Protein AF-A0A524B7B3-F1 (afdb_monomer)

Secondary structure (DSSP, 8-state):
-HHHHHSS-HHHHHHHHHTTTTS-HHHHHHHHHHHHHHHHHHHHHHHTT-S-HHHHHHHHHHHHHHHHHHHHHHHHHHHH--

Solvent-accessible surface area (backbone atoms only — not comparable to full-atom values): 4492 Å² total; per-residue (Å²): 113,72,64,74,76,52,68,71,45,73,65,52,54,48,52,61,54,52,71,47,67,84,45,57,72,69,54,42,46,53,52,46,29,51,49,26,46,52,49,20,51,50,30,45,60,53,29,79,74,52,90,51,65,74,58,30,56,52,28,49,51,51,19,53,52,26,42,52,53,19,54,53,43,52,53,54,52,53,64,67,77,102

Structure (mmCIF, N/CA/C/O backbone):
data_AF-A0A524B7B3-F1
#
_entry.id   AF-A0A524B7B3-F1
#
loop_
_atom_site.group_PDB
_atom_site.id
_atom_site.type_symbol
_atom_site.label_atom_id
_atom_site.label_alt_id
_atom_site.label_comp_id
_atom_site.label_asym_id
_atom_site.label_entity_id
_atom_site.label_seq_id
_atom_site.pdbx_PDB_ins_code
_atom_site.Cartn_x
_atom_site.Cartn_y
_atom_site.Cartn_z
_atom_site.occupancy
_atom_site.B_iso_or_equiv
_atom_site.auth_seq_id
_atom_site.auth_comp_id
_atom_site.auth_asym_id
_atom_site.auth_atom_id
_atom_site.pdbx_PDB_model_num
ATOM 1 N N . MET A 1 1 ? -11.486 23.137 9.997 1.00 56.28 1 MET A N 1
ATOM 2 C CA . MET A 1 1 ? -10.513 22.027 10.162 1.00 56.28 1 MET A CA 1
ATOM 3 C C . MET A 1 1 ? -10.217 21.318 8.838 1.00 56.28 1 MET A C 1
ATOM 5 O O . MET A 1 1 ? -9.051 21.225 8.494 1.00 56.28 1 MET A O 1
ATOM 9 N N . ARG A 1 2 ? -11.232 20.917 8.048 1.00 55.84 2 ARG A N 1
ATOM 10 C CA . ARG A 1 2 ? -11.050 20.416 6.664 1.00 55.84 2 ARG A CA 1
ATOM 11 C C . ARG A 1 2 ? -10.301 21.403 5.753 1.00 55.84 2 ARG A C 1
ATOM 13 O O . ARG A 1 2 ? -9.359 20.999 5.094 1.00 55.84 2 ARG A O 1
ATOM 20 N N . GLU A 1 3 ? -10.652 22.690 5.810 1.00 51.59 3 GLU A N 1
ATOM 21 C CA . GLU A 1 3 ? -10.014 23.745 4.998 1.00 51.59 3 GLU A CA 1
ATOM 22 C C . GLU A 1 3 ? -8.514 23.936 5.274 1.00 51.59 3 GLU A C 1
ATOM 24 O O . GLU A 1 3 ? -7.748 24.209 4.356 1.00 51.59 3 GLU A O 1
ATOM 29 N N . ALA A 1 4 ? -8.073 23.738 6.520 1.00 59.62 4 ALA A N 1
ATOM 30 C CA . ALA A 1 4 ? -6.667 23.882 6.902 1.00 59.62 4 ALA A CA 1
ATOM 31 C C . ALA A 1 4 ? -5.788 22.730 6.377 1.00 59.62 4 ALA A C 1
ATOM 33 O O . ALA A 1 4 ? -4.603 22.930 6.136 1.00 59.62 4 ALA A O 1
ATOM 34 N N . LEU A 1 5 ? -6.373 21.543 6.164 1.00 56.12 5 LEU A N 1
ATOM 35 C CA . LEU A 1 5 ? -5.704 20.402 5.523 1.00 56.12 5 LEU A CA 1
ATOM 36 C C . LEU A 1 5 ? -5.650 20.552 3.998 1.00 56.12 5 LEU A C 1
ATOM 38 O O . LEU A 1 5 ? -4.823 19.920 3.350 1.00 56.12 5 LEU A O 1
ATOM 42 N N . THR A 1 6 ? -6.533 21.376 3.428 1.00 54.91 6 THR A N 1
ATOM 43 C CA . THR A 1 6 ? -6.678 21.544 1.981 1.00 54.91 6 THR A CA 1
ATOM 44 C C . THR A 1 6 ? -6.040 22.816 1.416 1.00 54.91 6 THR A C 1
ATOM 46 O O . THR A 1 6 ? -6.061 23.021 0.206 1.00 54.91 6 THR A O 1
ATOM 49 N N . ALA A 1 7 ? -5.498 23.686 2.269 1.00 57.97 7 ALA A N 1
ATOM 50 C CA . ALA A 1 7 ? -4.980 24.993 1.865 1.00 57.97 7 ALA A CA 1
ATOM 51 C C . ALA A 1 7 ? -3.728 24.947 0.955 1.00 57.97 7 ALA A C 1
ATOM 53 O O . ALA A 1 7 ? -3.622 25.819 0.096 1.00 57.97 7 ALA A O 1
ATOM 54 N N . PRO A 1 8 ? -2.816 23.958 1.049 1.00 59.09 8 PRO A N 1
ATOM 55 C CA . PRO A 1 8 ? -1.712 23.819 0.105 1.00 59.09 8 PRO A CA 1
ATOM 56 C C . PRO A 1 8 ? -1.930 22.565 -0.752 1.00 59.09 8 PRO A C 1
ATOM 58 O O . PRO A 1 8 ? -1.284 21.553 -0.509 1.00 59.09 8 PRO A O 1
ATOM 61 N N . LEU A 1 9 ? -2.894 22.546 -1.679 1.00 59.34 9 LEU A N 1
ATOM 62 C CA . LEU A 1 9 ? -3.270 21.284 -2.347 1.00 59.34 9 LEU A CA 1
ATOM 63 C C . LEU A 1 9 ? -2.891 21.112 -3.818 1.00 59.34 9 LEU A C 1
ATOM 65 O O . LEU A 1 9 ? -2.529 19.985 -4.161 1.00 59.34 9 LEU A O 1
ATOM 69 N N . PRO A 1 10 ? -2.943 22.118 -4.706 1.00 60.53 10 PRO A N 1
ATOM 70 C CA . PRO A 1 10 ? -2.551 21.883 -6.094 1.00 60.53 10 PRO A CA 1
ATOM 71 C C . PRO A 1 10 ? -1.053 21.573 -6.209 1.00 60.53 10 PRO A C 1
ATOM 73 O O . PRO A 1 10 ? -0.663 20.557 -6.786 1.00 60.53 10 PRO A O 1
ATOM 76 N N . GLU A 1 11 ? -0.217 22.399 -5.584 1.00 65.69 11 GLU A N 1
ATOM 77 C CA . GLU A 1 11 ? 1.238 22.306 -5.665 1.00 65.69 11 GLU A CA 1
ATOM 78 C C . GLU A 1 11 ? 1.763 21.111 -4.868 1.00 65.69 11 GLU A C 1
ATOM 80 O O . GLU A 1 11 ? 2.628 20.395 -5.355 1.00 65.69 11 GLU A O 1
ATOM 85 N N . ALA A 1 12 ? 1.201 20.816 -3.690 1.00 66.75 12 ALA A N 1
ATOM 86 C CA . ALA A 1 12 ? 1.620 19.655 -2.901 1.00 66.75 12 ALA A CA 1
ATOM 87 C C . ALA A 1 12 ? 1.297 18.329 -3.605 1.00 66.75 12 ALA A C 1
ATOM 89 O O . ALA A 1 12 ? 2.104 17.401 -3.578 1.00 66.75 12 ALA A O 1
ATOM 90 N N . LYS A 1 13 ? 0.141 18.245 -4.279 1.00 67.12 13 LYS A N 1
ATOM 91 C CA . LYS A 1 13 ? -0.219 17.078 -5.092 1.00 67.12 13 LYS A CA 1
ATOM 92 C C . LYS A 1 13 ? 0.681 16.960 -6.324 1.00 67.12 13 LYS A C 1
ATOM 94 O O . LYS A 1 13 ? 1.098 15.856 -6.655 1.00 67.12 13 LYS A O 1
ATOM 99 N N . SER A 1 14 ? 1.006 18.080 -6.974 1.00 72.44 14 SER A N 1
ATOM 100 C CA . SER A 1 14 ? 1.959 18.101 -8.090 1.00 72.44 14 SER A CA 1
ATOM 101 C C . SER A 1 14 ? 3.336 17.612 -7.651 1.00 72.44 14 SER A C 1
ATOM 103 O O . SER A 1 14 ? 3.862 16.685 -8.252 1.00 72.44 14 SER A O 1
ATOM 105 N N . VAL A 1 15 ? 3.875 18.162 -6.560 1.00 76.94 15 VAL A N 1
ATOM 106 C CA . VAL A 1 15 ? 5.171 17.765 -5.989 1.00 76.94 15 VAL A CA 1
ATOM 107 C C . VAL A 1 15 ? 5.175 16.283 -5.620 1.00 76.94 15 VAL A C 1
ATOM 109 O O . VAL A 1 15 ? 6.147 15.585 -5.896 1.00 76.94 15 VAL A O 1
ATOM 112 N N . TYR A 1 16 ? 4.081 15.776 -5.046 1.00 71.56 16 TYR A N 1
ATOM 113 C CA . TYR A 1 16 ? 3.953 14.360 -4.709 1.00 71.56 16 TYR A CA 1
ATOM 114 C C . TYR A 1 16 ? 4.138 13.455 -5.935 1.00 71.56 16 TYR A C 1
ATOM 116 O O . TYR A 1 16 ? 4.914 12.505 -5.877 1.00 71.56 16 TYR A O 1
ATOM 124 N N . TYR A 1 17 ? 3.480 13.765 -7.057 1.00 75.62 17 TYR A N 1
ATOM 125 C CA . TYR A 1 17 ? 3.647 12.983 -8.286 1.00 75.62 17 TYR A CA 1
ATOM 126 C C . TYR A 1 17 ? 4.976 13.262 -8.999 1.00 75.62 17 TYR A C 1
ATOM 128 O O . TYR A 1 17 ? 5.561 12.356 -9.590 1.00 75.62 17 TYR A O 1
ATOM 136 N N . GLU A 1 18 ? 5.494 14.486 -8.910 1.00 84.12 18 GLU A N 1
ATOM 137 C CA . GLU A 1 18 ? 6.765 14.886 -9.518 1.00 84.12 18 GLU A CA 1
ATOM 138 C C . GLU A 1 18 ? 7.953 14.108 -8.940 1.00 84.12 18 GLU A C 1
ATOM 140 O O . GLU A 1 18 ? 8.865 13.748 -9.684 1.00 84.12 18 GLU A O 1
ATOM 145 N N . VAL A 1 19 ? 7.920 13.740 -7.653 1.00 84.38 19 VAL A N 1
ATOM 146 C CA . VAL A 1 19 ? 8.945 12.877 -7.031 1.00 84.38 19 VAL A CA 1
ATOM 147 C C . VAL A 1 19 ? 9.111 11.548 -7.775 1.00 84.38 19 VAL A C 1
ATOM 149 O O . VAL A 1 19 ? 10.219 11.000 -7.812 1.00 84.38 19 VAL A O 1
ATOM 152 N N . PHE A 1 20 ? 8.039 11.045 -8.393 1.00 86.31 20 PHE A N 1
ATOM 153 C CA . PHE A 1 20 ? 8.064 9.799 -9.151 1.00 86.31 20 PHE A CA 1
ATOM 154 C C . PHE A 1 20 ? 8.462 9.977 -10.619 1.00 86.31 20 PHE A C 1
ATOM 156 O O . PHE A 1 20 ? 8.864 9.004 -11.249 1.00 86.31 20 PHE A O 1
ATOM 163 N N . SER A 1 21 ? 8.430 11.206 -11.150 1.00 88.31 21 SER A N 1
ATOM 164 C CA . SER A 1 21 ? 8.686 11.498 -12.573 1.00 88.31 21 SER A CA 1
ATOM 165 C C . SER A 1 21 ? 10.076 11.082 -13.063 1.00 88.31 21 SER A C 1
ATOM 167 O O . SER A 1 21 ? 10.268 10.843 -14.250 1.00 88.31 21 SER A O 1
ATOM 169 N N . ARG A 1 22 ? 11.043 10.969 -12.146 1.00 91.00 22 ARG A N 1
ATOM 170 C CA . ARG A 1 22 ? 12.414 10.522 -12.432 1.00 91.00 22 ARG A CA 1
ATOM 171 C C . ARG A 1 22 ? 12.571 9.007 -12.581 1.00 91.00 22 ARG A C 1
ATOM 173 O O . ARG A 1 22 ? 13.672 8.555 -12.878 1.00 91.00 22 ARG A O 1
ATOM 180 N N . PHE A 1 23 ? 11.531 8.231 -12.285 1.00 92.12 23 PHE A N 1
ATOM 181 C CA . PHE A 1 23 ? 11.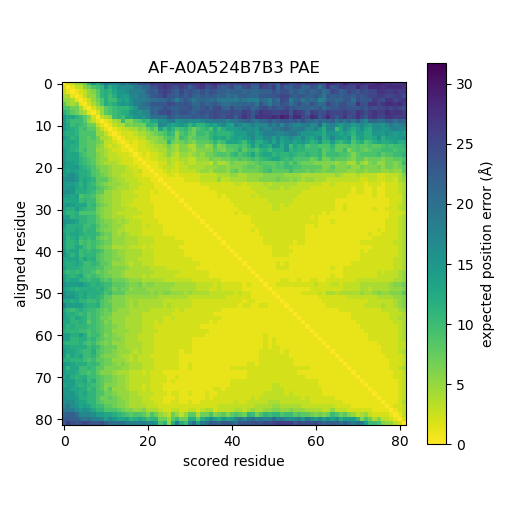556 6.774 -12.364 1.00 92.12 23 PHE A CA 1
ATOM 182 C C . PHE A 1 23 ? 10.803 6.299 -13.601 1.00 92.12 23 PHE A C 1
ATOM 184 O O . PHE A 1 23 ? 9.770 6.866 -13.962 1.00 92.12 23 PHE A O 1
ATOM 191 N N . GLU A 1 24 ? 11.276 5.211 -14.202 1.00 94.38 24 GLU A N 1
ATOM 192 C CA . GLU A 1 24 ? 10.525 4.511 -15.240 1.00 94.38 24 GLU A CA 1
ATOM 193 C C . GLU A 1 24 ? 9.213 3.965 -14.675 1.00 94.38 24 GLU A C 1
ATOM 195 O O . GLU A 1 24 ? 9.116 3.653 -13.486 1.00 94.38 24 GLU A O 1
ATOM 200 N N . VAL A 1 25 ? 8.201 3.800 -15.531 1.00 93.62 25 VAL A N 1
ATOM 201 C CA . VAL A 1 25 ? 6.861 3.366 -15.096 1.00 93.62 25 VAL A CA 1
ATOM 202 C C . VAL A 1 25 ? 6.910 2.083 -14.258 1.00 93.62 25 VAL A C 1
ATOM 204 O O . VAL A 1 25 ? 6.238 1.985 -13.238 1.00 93.62 25 VAL A O 1
ATOM 207 N N . TRP A 1 26 ? 7.771 1.130 -14.615 1.00 95.81 26 TRP A N 1
ATOM 208 C CA . TRP A 1 26 ? 7.927 -0.124 -13.877 1.00 95.81 26 TRP A CA 1
ATOM 209 C C . TRP A 1 26 ? 8.517 0.065 -12.481 1.00 95.81 26 TRP A C 1
ATOM 211 O O . TRP A 1 26 ? 8.114 -0.626 -11.548 1.00 95.81 26 TRP A O 1
ATOM 221 N N . ASP A 1 27 ? 9.431 1.018 -12.313 1.00 95.25 27 ASP A N 1
ATOM 222 C CA . ASP A 1 27 ? 9.967 1.372 -11.001 1.00 95.25 27 ASP A CA 1
ATOM 223 C C . ASP A 1 27 ? 8.929 2.119 -10.163 1.00 95.25 27 ASP A C 1
ATOM 225 O O . ASP A 1 27 ? 8.809 1.856 -8.968 1.00 95.25 27 ASP A O 1
ATOM 229 N N . GLN A 1 28 ? 8.110 2.974 -10.783 1.00 95.38 28 GLN A N 1
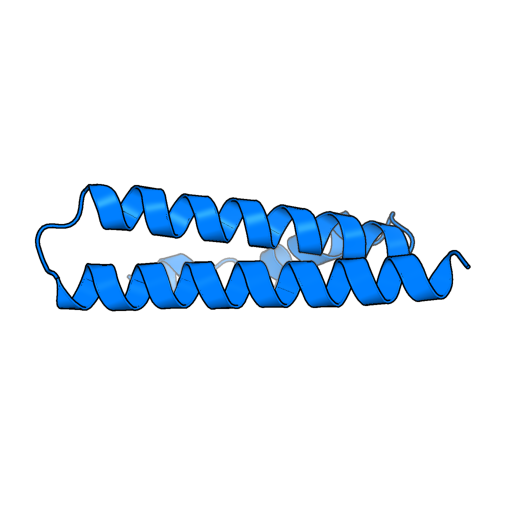ATOM 230 C CA . GLN A 1 28 ? 6.973 3.600 -10.103 1.00 95.38 28 GLN A CA 1
ATOM 231 C C . GLN A 1 28 ? 5.980 2.547 -9.589 1.00 95.38 28 GLN A C 1
ATOM 233 O O . GLN A 1 28 ? 5.551 2.630 -8.440 1.00 95.38 28 GLN A O 1
ATOM 238 N N . LEU A 1 29 ? 5.669 1.516 -10.386 1.00 95.94 29 LEU A N 1
ATOM 239 C CA . LEU A 1 29 ? 4.792 0.418 -9.963 1.00 95.94 29 LEU A CA 1
ATOM 240 C C . LEU A 1 29 ? 5.395 -0.400 -8.811 1.00 95.94 29 LEU A C 1
ATOM 242 O O . LEU A 1 29 ? 4.674 -0.738 -7.876 1.00 95.94 29 LEU A O 1
ATOM 246 N N . ARG A 1 30 ? 6.711 -0.664 -8.822 1.00 96.69 30 ARG A N 1
ATOM 247 C CA . ARG A 1 30 ? 7.407 -1.316 -7.692 1.00 96.69 30 ARG A CA 1
ATOM 248 C C . ARG A 1 30 ? 7.330 -0.479 -6.420 1.00 96.69 30 ARG A C 1
ATOM 250 O O . ARG A 1 30 ? 7.092 -1.015 -5.338 1.00 96.69 30 ARG A O 1
ATOM 257 N N . ILE A 1 31 ? 7.535 0.833 -6.542 1.00 95.62 31 ILE A N 1
ATOM 258 C CA . ILE A 1 31 ? 7.421 1.756 -5.412 1.00 95.62 31 ILE A CA 1
ATOM 259 C C . ILE A 1 31 ? 5.988 1.748 -4.873 1.00 95.62 31 ILE A C 1
ATOM 261 O O . ILE A 1 31 ? 5.810 1.644 -3.661 1.00 95.62 31 ILE A O 1
ATOM 265 N N . GLN A 1 32 ? 4.9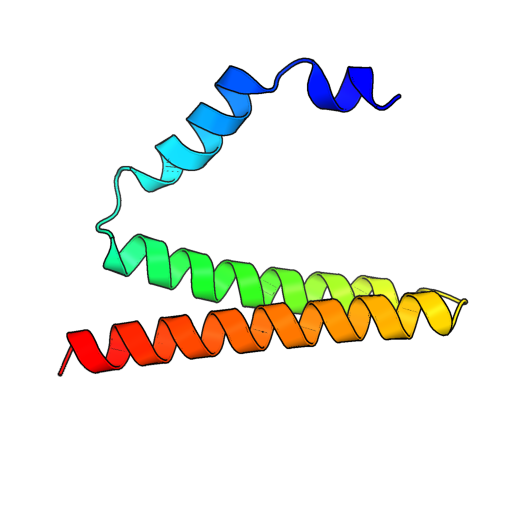82 1.784 -5.751 1.00 95.88 32 GLN A N 1
ATOM 266 C CA . GLN A 1 32 ? 3.582 1.736 -5.341 1.00 95.88 32 GLN A CA 1
ATOM 267 C C . GLN A 1 32 ? 3.250 0.414 -4.639 1.00 95.88 32 GLN A C 1
ATOM 269 O O . GLN A 1 32 ? 2.727 0.448 -3.534 1.00 95.88 32 GLN A O 1
ATOM 274 N N . ALA A 1 33 ? 3.635 -0.741 -5.191 1.00 97.88 33 ALA A N 1
ATOM 275 C CA . ALA A 1 33 ? 3.400 -2.043 -4.557 1.00 97.88 33 ALA A CA 1
ATOM 276 C C . ALA A 1 33 ? 4.030 -2.143 -3.153 1.00 97.88 33 ALA A C 1
ATOM 278 O O . ALA A 1 33 ? 3.479 -2.768 -2.249 1.00 97.88 33 ALA A O 1
ATOM 279 N N . ASN A 1 34 ? 5.186 -1.509 -2.938 1.00 97.81 34 ASN A N 1
ATOM 280 C CA . ASN A 1 34 ? 5.794 -1.417 -1.611 1.00 97.81 34 ASN A CA 1
ATOM 281 C C . ASN A 1 34 ? 5.020 -0.455 -0.689 1.00 97.81 34 ASN A C 1
ATOM 283 O O . ASN A 1 34 ? 4.771 -0.782 0.471 1.00 97.81 34 ASN A O 1
ATOM 287 N N . ALA A 1 35 ? 4.610 0.708 -1.201 1.00 96.62 35 ALA A N 1
ATOM 288 C CA . ALA A 1 35 ? 3.832 1.689 -0.449 1.00 96.62 35 ALA A CA 1
ATOM 289 C C . ALA A 1 35 ? 2.493 1.114 0.041 1.00 96.62 35 ALA A C 1
ATOM 291 O O . ALA A 1 35 ? 2.146 1.311 1.202 1.00 96.62 35 ALA A O 1
ATOM 292 N N . GLU A 1 36 ? 1.793 0.344 -0.793 1.00 98.38 36 GLU A N 1
ATOM 293 C CA . GLU A 1 36 ? 0.550 -0.352 -0.430 1.00 98.38 36 GLU A CA 1
ATOM 294 C C . GLU A 1 36 ? 0.780 -1.343 0.725 1.00 98.38 36 GLU A C 1
ATOM 296 O O . GLU A 1 36 ? 0.033 -1.363 1.696 1.00 98.38 36 GLU A O 1
ATOM 301 N N . ARG A 1 37 ? 1.883 -2.104 0.716 1.00 98.50 37 ARG A N 1
ATOM 302 C CA . ARG A 1 37 ? 2.216 -3.010 1.834 1.00 98.50 37 ARG A CA 1
ATOM 303 C C . ARG A 1 37 ? 2.529 -2.267 3.130 1.00 98.50 37 ARG A C 1
ATOM 305 O O . ARG A 1 37 ? 2.174 -2.731 4.216 1.00 98.50 37 ARG A O 1
ATOM 312 N N . GLN A 1 38 ? 3.182 -1.110 3.032 1.00 98.38 38 GLN A N 1
ATOM 313 C CA . GLN A 1 38 ? 3.416 -0.245 4.188 1.00 98.38 38 GLN A CA 1
ATOM 314 C C . GLN A 1 38 ? 2.102 0.339 4.726 1.00 98.38 38 GLN A C 1
ATOM 316 O O . GLN A 1 38 ? 1.908 0.365 5.944 1.00 98.38 38 GLN A O 1
ATOM 321 N N . GLY A 1 39 ? 1.193 0.758 3.842 1.00 98.06 39 GLY A N 1
ATOM 322 C CA . GLY A 1 39 ? -0.159 1.191 4.195 1.00 98.06 39 GLY A CA 1
ATOM 323 C C . GLY A 1 39 ? -0.935 0.084 4.908 1.00 98.06 39 GLY A C 1
ATOM 324 O O . GLY A 1 39 ? -1.440 0.298 6.013 1.00 98.06 39 GLY A O 1
ATOM 325 N N . ALA A 1 40 ? -0.887 -1.139 4.374 1.00 98.56 40 ALA A N 1
ATOM 326 C CA . ALA A 1 40 ? -1.594 -2.275 4.940 1.00 98.56 40 ALA A CA 1
ATOM 327 C C . ALA A 1 40 ? -1.134 -2.547 6.372 1.00 98.56 40 ALA A C 1
ATOM 329 O O . ALA A 1 40 ? -1.952 -2.748 7.274 1.00 98.56 40 ALA A O 1
ATOM 330 N N . GLN A 1 41 ? 0.179 -2.491 6.608 1.00 98.56 41 GLN A N 1
ATOM 331 C CA . GLN A 1 41 ? 0.743 -2.612 7.946 1.00 98.56 41 GLN A CA 1
ATOM 332 C C . GLN A 1 41 ? 0.375 -1.427 8.851 1.00 98.56 41 GLN A C 1
ATOM 334 O O . GLN A 1 41 ? 0.123 -1.628 10.041 1.00 98.56 41 GLN A O 1
ATOM 339 N N . ALA A 1 42 ? 0.312 -0.203 8.322 1.00 98.44 42 ALA A N 1
ATOM 340 C CA . ALA A 1 42 ? -0.129 0.963 9.080 1.00 98.44 42 ALA A CA 1
ATOM 341 C C . ALA A 1 42 ? -1.580 0.809 9.567 1.00 98.44 42 ALA A C 1
ATOM 343 O O . ALA A 1 42 ? -1.851 1.069 10.742 1.00 98.44 42 ALA A O 1
ATOM 344 N N . TRP A 1 43 ? -2.487 0.309 8.723 1.00 98.50 43 TRP A N 1
ATOM 345 C CA . TRP A 1 43 ? -3.870 0.030 9.116 1.00 98.50 43 TRP A CA 1
ATOM 346 C C . TRP A 1 43 ? -3.959 -1.020 10.222 1.00 98.50 43 TRP A C 1
ATOM 348 O O . TRP A 1 43 ? -4.603 -0.752 11.237 1.00 98.50 43 TRP A O 1
ATOM 358 N N . ARG A 1 44 ? -3.229 -2.141 10.115 1.00 98.44 44 ARG A N 1
ATOM 359 C CA . ARG A 1 44 ? -3.173 -3.158 11.187 1.00 98.44 44 ARG A CA 1
ATOM 360 C C . ARG A 1 44 ? -2.612 -2.603 12.491 1.00 98.44 44 ARG A C 1
ATOM 362 O O . ARG A 1 44 ? -3.123 -2.886 13.575 1.00 98.44 44 ARG A O 1
ATOM 369 N N . ASN A 1 45 ? -1.580 -1.766 12.405 1.00 98.44 45 ASN A N 1
ATOM 370 C CA . ASN A 1 45 ? -1.000 -1.114 13.576 1.00 98.44 45 ASN A CA 1
ATOM 371 C C . ASN A 1 45 ? -2.018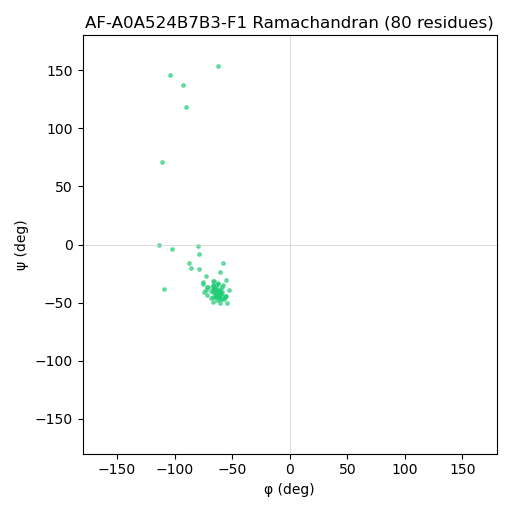 -0.209 14.283 1.00 98.44 45 ASN A C 1
ATOM 373 O O . ASN A 1 45 ? -2.070 -0.201 15.515 1.00 98.44 45 ASN A O 1
ATOM 377 N N . ILE A 1 46 ? -2.840 0.528 13.532 1.00 98.19 46 ILE A N 1
ATOM 378 C CA . ILE A 1 46 ? -3.922 1.343 14.099 1.00 98.19 46 ILE A CA 1
ATOM 379 C C . ILE A 1 46 ? -5.017 0.440 14.684 1.00 98.19 46 ILE A C 1
ATOM 381 O O . ILE A 1 46 ? -5.427 0.656 15.825 1.00 98.19 46 ILE A O 1
ATOM 385 N N . ALA A 1 47 ? -5.437 -0.596 13.953 1.00 98.38 47 ALA A N 1
ATOM 386 C CA . ALA A 1 47 ? -6.471 -1.540 14.373 1.00 98.38 47 ALA A CA 1
ATOM 387 C C . ALA A 1 47 ? -6.128 -2.211 15.714 1.00 98.38 47 ALA A C 1
ATOM 389 O O . ALA A 1 47 ? -6.945 -2.203 16.630 1.00 98.38 47 ALA A O 1
ATOM 390 N N . SER A 1 48 ? -4.882 -2.671 15.887 1.00 98.06 48 SER A N 1
ATOM 391 C CA . SER A 1 48 ? -4.399 -3.332 17.115 1.00 98.06 48 SER A CA 1
ATOM 392 C C . SER A 1 48 ? -4.522 -2.504 18.403 1.00 98.06 48 SER A C 1
ATOM 394 O O . SER A 1 48 ? -4.401 -3.044 19.502 1.00 98.06 48 SER A O 1
ATOM 396 N N . ARG A 1 49 ? -4.729 -1.188 18.283 1.00 97.25 49 ARG A N 1
ATOM 397 C CA . ARG A 1 49 ? -4.829 -0.244 19.405 1.00 97.25 49 ARG A CA 1
ATOM 398 C C . ARG A 1 49 ? -6.227 0.356 19.539 1.00 97.25 49 ARG A C 1
ATOM 400 O O . ARG A 1 49 ? -6.440 1.189 20.420 1.00 97.25 49 ARG A O 1
ATOM 407 N N . HIS A 1 50 ? -7.160 -0.014 18.663 1.00 97.94 50 HIS A N 1
ATOM 408 C CA . HIS A 1 50 ? -8.496 0.560 18.631 1.00 97.94 50 HIS A CA 1
ATOM 409 C C . HIS A 1 50 ? -9.475 -0.276 19.479 1.00 97.94 50 HIS A C 1
ATOM 411 O O . HIS A 1 50 ? -9.440 -1.498 19.406 1.00 97.94 50 HIS A O 1
ATOM 417 N N . PRO A 1 51 ? -10.359 0.337 20.288 1.00 97.38 51 PRO A N 1
ATOM 418 C CA . PRO A 1 51 ? -11.282 -0.414 21.148 1.00 97.38 51 PRO A CA 1
ATOM 419 C C . PRO 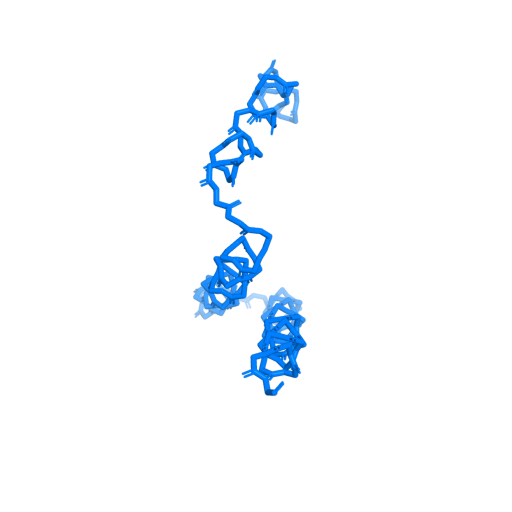A 1 51 ? -12.593 -0.839 20.458 1.00 97.38 51 PRO A C 1
ATOM 421 O O . PRO A 1 51 ? -13.280 -1.729 20.949 1.00 97.38 51 PRO A O 1
ATOM 424 N N . ASP A 1 52 ? -12.977 -0.188 19.357 1.00 98.50 52 ASP A N 1
ATOM 425 C CA . ASP A 1 52 ? -14.209 -0.497 18.612 1.00 98.50 52 ASP A CA 1
ATOM 426 C C . ASP A 1 52 ? -13.958 -1.545 17.519 1.00 98.50 52 ASP A C 1
ATOM 428 O O . ASP A 1 52 ? -13.223 -1.275 16.563 1.00 98.50 52 ASP A O 1
ATOM 432 N N . GLN A 1 53 ? -14.626 -2.699 17.630 1.00 98.38 53 GLN A N 1
ATOM 433 C CA . GLN A 1 53 ? -14.543 -3.797 16.665 1.00 98.38 53 GLN A CA 1
ATOM 434 C C . GLN A 1 53 ? -14.969 -3.379 15.255 1.00 98.38 53 GLN A C 1
ATOM 436 O O . GLN A 1 53 ? -14.351 -3.794 14.282 1.00 98.38 53 GLN A O 1
ATOM 441 N N . ARG A 1 54 ? -15.971 -2.504 15.119 1.00 98.50 54 ARG A N 1
ATOM 442 C CA . ARG A 1 54 ? -16.428 -2.059 13.795 1.00 98.50 54 ARG A CA 1
ATOM 443 C C . ARG A 1 54 ? -15.343 -1.279 13.061 1.00 98.50 54 ARG A C 1
ATOM 445 O O . ARG A 1 54 ? -15.256 -1.349 11.840 1.00 98.50 54 ARG A O 1
ATOM 452 N N . VAL A 1 55 ? -14.534 -0.518 13.797 1.00 98.50 55 VAL A N 1
ATOM 453 C CA . VAL A 1 55 ? -13.401 0.224 13.230 1.00 98.50 55 VAL A CA 1
ATOM 454 C C . VAL A 1 55 ? -12.254 -0.726 12.901 1.00 98.50 55 VAL A C 1
ATOM 456 O O . VAL A 1 55 ? -11.660 -0.591 11.834 1.00 98.50 55 VAL A O 1
ATOM 459 N N . ILE A 1 56 ? -11.980 -1.703 13.772 1.00 98.75 56 ILE A N 1
ATOM 460 C CA . ILE A 1 56 ? -10.990 -2.760 13.514 1.00 98.75 56 ILE A CA 1
ATOM 461 C C . ILE A 1 56 ? -11.310 -3.476 12.198 1.00 98.75 56 ILE A C 1
ATOM 463 O O . ILE A 1 56 ? -10.449 -3.547 11.328 1.00 98.75 56 ILE A O 1
ATOM 467 N N . ASP A 1 57 ? -12.554 -3.924 12.015 1.00 98.75 57 ASP A N 1
ATOM 468 C CA . ASP A 1 57 ? -12.970 -4.674 10.824 1.00 98.75 57 ASP A CA 1
ATOM 469 C C . ASP A 1 57 ? -12.777 -3.864 9.530 1.00 98.75 57 ASP A C 1
ATOM 471 O O . ASP A 1 57 ? -12.354 -4.397 8.501 1.00 98.75 57 ASP A O 1
ATOM 475 N N . VAL A 1 58 ? -13.051 -2.554 9.576 1.00 98.81 58 VAL A N 1
ATOM 476 C CA . VAL A 1 58 ? -12.823 -1.653 8.436 1.00 98.81 58 VAL A CA 1
ATOM 477 C C . VAL A 1 58 ? -11.333 -1.505 8.143 1.00 98.81 58 VAL A C 1
ATOM 479 O O . VAL A 1 58 ? -10.941 -1.589 6.984 1.00 98.81 58 VAL A O 1
ATOM 482 N N . LEU A 1 59 ? -10.495 -1.306 9.163 1.00 98.75 59 LEU A N 1
ATOM 483 C CA . LEU A 1 59 ? -9.050 -1.156 8.977 1.00 98.75 59 LEU A CA 1
ATOM 484 C C . LEU A 1 59 ? -8.404 -2.443 8.451 1.00 98.75 59 LEU A C 1
ATOM 486 O O . LEU A 1 59 ? -7.575 -2.369 7.549 1.00 98.75 59 LEU A O 1
ATOM 490 N N . GLU A 1 60 ? -8.831 -3.610 8.932 1.00 98.69 60 GLU A N 1
ATOM 491 C CA . GLU A 1 60 ? -8.395 -4.899 8.380 1.00 98.69 60 GLU A CA 1
ATOM 492 C C . GLU A 1 60 ? -8.846 -5.073 6.923 1.00 98.69 60 GLU A C 1
ATOM 494 O O . GLU A 1 60 ? -8.084 -5.569 6.093 1.00 98.69 60 GLU A O 1
ATOM 499 N N . SER A 1 61 ? -10.051 -4.608 6.576 1.00 98.69 61 SER A N 1
ATOM 500 C CA . SER A 1 61 ? -10.514 -4.602 5.182 1.00 98.69 61 SER A CA 1
ATOM 501 C C . SER A 1 61 ? -9.648 -3.690 4.304 1.00 98.69 61 SER A C 1
ATOM 503 O O . SER A 1 61 ? -9.30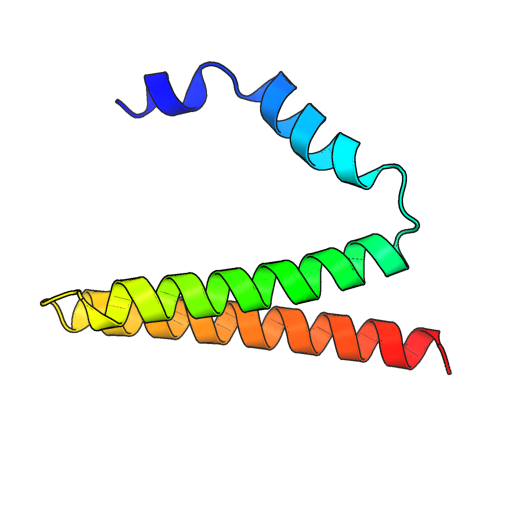8 -4.067 3.184 1.00 98.69 61 SER A O 1
ATOM 505 N N . CYS A 1 62 ? -9.239 -2.519 4.807 1.00 98.75 62 CYS A N 1
ATOM 506 C CA . CYS A 1 62 ? -8.288 -1.650 4.109 1.00 98.75 62 CYS A CA 1
ATOM 507 C C . CYS A 1 62 ? -6.943 -2.356 3.893 1.00 98.75 62 CYS A C 1
ATOM 509 O O . CYS A 1 62 ? -6.442 -2.357 2.773 1.00 98.75 62 CYS A O 1
ATOM 511 N N . SER A 1 63 ? -6.391 -3.014 4.921 1.00 98.69 63 SER A N 1
ATOM 512 C CA . SER A 1 63 ? -5.143 -3.779 4.792 1.00 98.69 63 SER A CA 1
ATOM 513 C C . SER A 1 63 ? -5.212 -4.841 3.701 1.00 98.69 63 SER A C 1
ATOM 515 O O . SER A 1 63 ? -4.278 -4.973 2.917 1.00 98.69 63 SER A O 1
ATOM 517 N N . GLN A 1 64 ? -6.317 -5.585 3.633 1.00 98.69 64 GLN A N 1
ATOM 518 C CA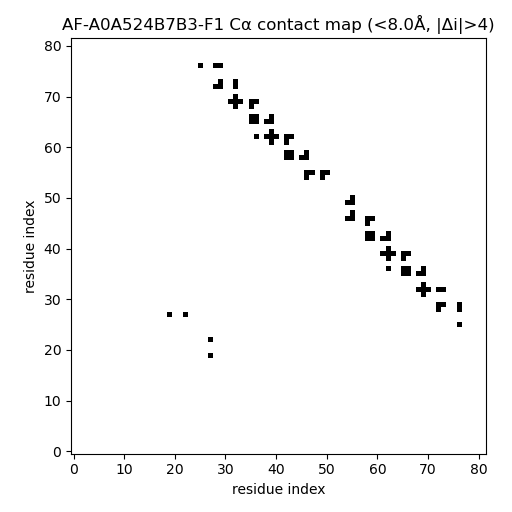 . GLN A 1 64 ? -6.503 -6.635 2.630 1.00 98.69 64 GLN A CA 1
ATOM 519 C C . GLN A 1 64 ? -6.590 -6.069 1.208 1.00 98.69 64 GLN A C 1
ATOM 521 O O . GLN A 1 64 ? -6.050 -6.664 0.277 1.00 98.69 64 GLN A O 1
ATOM 526 N N . LEU A 1 65 ? -7.258 -4.925 1.029 1.00 98.69 65 LEU A N 1
ATOM 527 C CA . LEU A 1 65 ? -7.363 -4.268 -0.275 1.00 98.69 65 LEU A CA 1
ATOM 528 C C . LEU A 1 65 ? -6.003 -3.777 -0.780 1.00 98.69 65 LEU A C 1
ATOM 530 O O . LEU A 1 65 ? -5.702 -3.951 -1.959 1.00 98.69 65 LEU A O 1
ATOM 534 N N . GLU A 1 66 ? -5.185 -3.199 0.098 1.00 98.69 66 GLU A N 1
ATOM 535 C CA . GLU A 1 66 ? -3.847 -2.717 -0.259 1.00 98.69 66 GLU A CA 1
ATOM 536 C C . GLU A 1 66 ? -2.865 -3.875 -0.517 1.00 98.69 66 GLU A C 1
ATOM 538 O O . GLU A 1 66 ? -2.071 -3.831 -1.452 1.00 98.69 66 GLU A O 1
ATOM 543 N N . GLU A 1 67 ? -2.947 -4.980 0.229 1.00 98.81 67 GLU A N 1
ATOM 544 C CA . GLU A 1 67 ? -2.154 -6.177 -0.094 1.00 98.81 67 GLU A CA 1
ATOM 545 C C . GLU A 1 67 ? -2.542 -6.775 -1.448 1.00 98.81 67 GLU A C 1
ATOM 547 O O . GLU A 1 67 ? 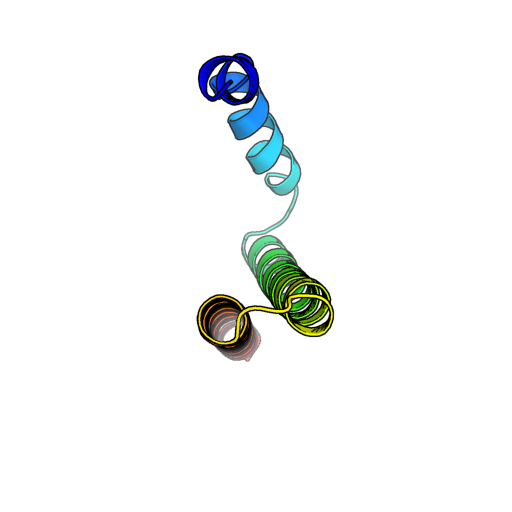-1.671 -7.079 -2.263 1.00 98.81 67 GLU A O 1
ATOM 552 N N . ALA A 1 68 ? -3.844 -6.876 -1.727 1.00 98.75 68 ALA A N 1
ATOM 553 C CA . ALA A 1 68 ? -4.320 -7.367 -3.013 1.00 98.75 68 ALA A CA 1
ATOM 554 C C . ALA A 1 68 ? -3.875 -6.457 -4.168 1.00 98.75 68 ALA A C 1
ATOM 556 O O . ALA A 1 68 ? -3.469 -6.954 -5.219 1.00 98.75 68 ALA A O 1
ATOM 557 N N . SER A 1 69 ? -3.926 -5.131 -3.989 1.00 98.44 69 SER A N 1
ATOM 558 C CA . SER A 1 69 ? -3.458 -4.178 -5.001 1.00 98.44 69 SER A CA 1
ATOM 559 C C . SER A 1 69 ? -1.960 -4.375 -5.284 1.00 98.44 69 SER A C 1
ATOM 561 O O . SER A 1 69 ? -1.570 -4.474 -6.449 1.00 98.44 69 SER A O 1
ATOM 563 N N . ALA A 1 70 ? -1.138 -4.540 -4.242 1.00 98.50 70 ALA A N 1
ATOM 564 C CA . ALA A 1 70 ? 0.294 -4.793 -4.363 1.00 98.50 70 ALA A CA 1
ATOM 565 C C . ALA A 1 70 ? 0.599 -6.097 -5.117 1.00 98.50 70 ALA A C 1
ATOM 567 O O . ALA A 1 70 ? 1.465 -6.116 -5.993 1.00 98.50 70 ALA A O 1
ATOM 568 N N . ASP A 1 71 ? -0.143 -7.167 -4.829 1.00 98.62 71 ASP A N 1
ATOM 569 C CA . ASP A 1 71 ? 0.035 -8.465 -5.483 1.00 98.62 71 ASP A CA 1
ATOM 570 C C . ASP A 1 71 ? -0.332 -8.422 -6.979 1.00 98.62 71 ASP A C 1
ATOM 572 O O . ASP A 1 71 ? 0.343 -9.044 -7.809 1.00 98.62 71 ASP A O 1
ATOM 576 N N . TYR A 1 72 ? -1.353 -7.641 -7.360 1.00 98.50 72 TYR A N 1
ATOM 577 C CA . TYR A 1 72 ? -1.667 -7.395 -8.773 1.00 98.50 72 TYR A CA 1
ATOM 578 C C . TYR A 1 72 ? -0.538 -6.651 -9.489 1.00 98.50 72 TYR A C 1
ATOM 580 O O . TYR A 1 72 ? -0.196 -7.003 -10.622 1.00 98.50 72 TYR A O 1
ATOM 588 N N . LEU A 1 73 ? 0.055 -5.642 -8.843 1.00 98.12 73 LEU A N 1
ATOM 589 C CA . LEU A 1 73 ? 1.172 -4.888 -9.413 1.00 98.12 73 LEU A CA 1
ATOM 590 C C . LEU A 1 73 ? 2.411 -5.768 -9.597 1.00 98.12 73 LEU A C 1
ATOM 592 O O . LEU A 1 73 ? 3.009 -5.750 -10.673 1.00 98.12 73 LEU A O 1
ATOM 596 N N . ASP A 1 74 ? 2.762 -6.584 -8.605 1.00 97.88 74 ASP A N 1
ATOM 597 C CA . ASP A 1 74 ? 3.900 -7.503 -8.710 1.00 97.88 74 ASP A CA 1
ATOM 598 C C . ASP A 1 74 ? 3.688 -8.556 -9.799 1.00 97.88 74 ASP A C 1
ATOM 600 O O . ASP A 1 74 ? 4.607 -8.848 -10.568 1.00 97.88 74 ASP A O 1
ATOM 604 N N . SER A 1 75 ? 2.464 -9.074 -9.928 1.00 98.00 75 SER A N 1
ATOM 605 C CA . SER A 1 75 ? 2.103 -9.996 -11.009 1.00 98.00 75 SER A CA 1
ATOM 606 C C . SER A 1 75 ? 2.270 -9.342 -12.386 1.00 98.00 75 SER A C 1
ATOM 608 O O . SER A 1 75 ? 2.828 -9.950 -13.301 1.00 98.00 75 SER A O 1
ATOM 610 N N . LEU A 1 76 ? 1.838 -8.083 -12.532 1.00 97.44 76 LEU A N 1
ATOM 611 C CA . LEU A 1 76 ? 1.991 -7.308 -13.765 1.00 97.44 76 LEU A CA 1
ATOM 612 C C . LEU A 1 76 ? 3.470 -7.053 -14.103 1.00 97.44 76 LEU A C 1
ATOM 614 O O . LEU A 1 76 ? 3.874 -7.203 -15.256 1.00 97.44 76 LEU A O 1
ATOM 618 N N . ILE A 1 77 ? 4.288 -6.710 -13.104 1.00 96.69 77 ILE A N 1
ATOM 619 C CA . ILE A 1 77 ? 5.735 -6.504 -13.261 1.00 96.69 77 ILE A CA 1
ATOM 620 C C . ILE A 1 77 ? 6.431 -7.812 -13.665 1.00 96.69 77 ILE A C 1
ATOM 622 O O . ILE A 1 77 ? 7.261 -7.808 -14.576 1.00 96.69 77 ILE A O 1
ATOM 626 N N . GLY A 1 78 ? 6.091 -8.931 -13.019 1.00 95.94 78 GLY A N 1
ATOM 627 C CA . GLY A 1 78 ? 6.654 -10.248 -13.329 1.00 95.94 78 GLY A CA 1
ATOM 628 C C . GLY A 1 78 ? 6.347 -10.702 -14.757 1.00 95.94 78 GLY A C 1
ATOM 629 O O . GLY A 1 78 ? 7.235 -11.196 -15.452 1.00 95.94 78 GLY A O 1
ATOM 630 N N . ALA A 1 79 ? 5.119 -10.462 -15.227 1.00 94.62 79 ALA A N 1
ATOM 631 C CA . ALA A 1 79 ? 4.714 -10.765 -16.597 1.00 94.62 79 ALA A CA 1
ATOM 632 C C . ALA A 1 79 ? 5.448 -9.913 -17.650 1.00 94.62 79 ALA A C 1
ATOM 634 O O . ALA A 1 79 ? 5.682 -10.392 -18.754 1.00 94.62 79 ALA A O 1
ATOM 635 N N . HIS A 1 80 ? 5.824 -8.670 -17.327 1.00 90.06 80 HIS A N 1
ATOM 636 C CA . HIS A 1 80 ? 6.596 -7.810 -18.232 1.00 90.06 80 HIS A CA 1
ATOM 637 C C . HIS A 1 80 ? 8.080 -8.195 -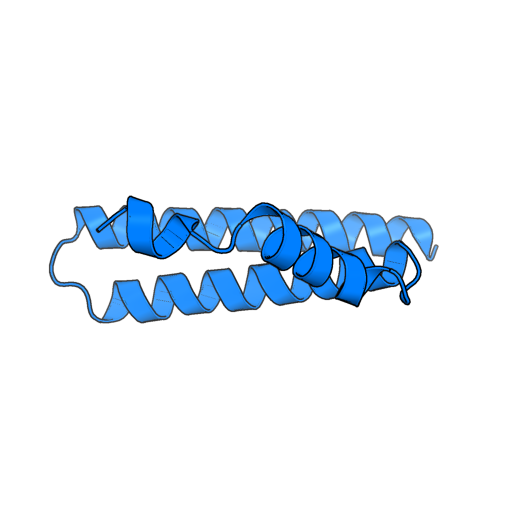18.323 1.00 90.06 80 HIS A C 1
ATOM 639 O O . HIS A 1 80 ? 8.694 -8.025 -19.371 1.00 90.06 80 HIS A O 1
ATOM 645 N N . ALA A 1 81 ? 8.664 -8.681 -17.226 1.00 76.44 81 ALA A N 1
ATOM 646 C CA . ALA A 1 81 ? 10.078 -9.047 -17.159 1.00 76.44 81 ALA A CA 1
ATOM 647 C C . ALA A 1 81 ? 10.402 -10.426 -17.777 1.00 76.44 81 ALA A C 1
ATOM 649 O O . ALA A 1 81 ? 11.567 -10.828 -17.753 1.00 76.44 81 ALA A O 1
ATOM 650 N N . SER A 1 82 ? 9.384 -11.145 -18.267 1.00 55.19 82 SER A N 1
ATOM 651 C CA . SER A 1 82 ? 9.474 -12.501 -18.832 1.00 55.19 82 SER A CA 1
ATOM 652 C C . SER A 1 82 ? 9.685 -12.514 -20.344 1.00 55.19 82 SER A C 1
ATOM 654 O O . SER A 1 82 ? 9.170 -11.602 -21.028 1.00 55.19 82 SER A O 1
#

Nearest PDB structures (foldseek):
  6tz4-assembly1_JB  TM=9.365E-01  e=3.355E+00  Homo sapiens
  7s5c-assembly1_F  TM=9.533E-01  e=4.238E+00  Myxococcus xanthus
  4fzs-assembly1_A  TM=7.068E-01  e=7.171E+00  Homo sapiens

pLDDT: mean 88.88, std 14.97, range [51.59, 98.81]

Radius of gyration: 16.18 Å; Cα contacts (8 Å, |Δi|>4): 47; chains: 1; bounding box: 29×38×40 Å

Sequence (82 aa):
MREALTAPLPEAKSVYYEVFSRFEVWDQLRIQANAERQGAQAWRNIASRHPDQRVIDVLESCSQLEEASADYLDSLIGAHAS

Foldseek 3Di:
DVCVVCVPPPVVVVVVVVVCVPDDPLVVLLVQLVVLQVQLVVLCVVLVPDPDPVSNVVSNVSSVVSNVSSVVSVVVSVVVVD

Mean predicted aligned error: 6.55 Å